Protein AF-A0A5E6N7M8-F1 (afdb_monomer_lite)

Radius of gyration: 19.74 Å; chains: 1; bounding box: 45×20×50 Å

Structure (mmCIF, N/CA/C/O backbone):
data_AF-A0A5E6N7M8-F1
#
_entry.id   AF-A0A5E6N7M8-F1
#
loop_
_atom_site.group_PDB
_atom_site.id
_atom_site.type_symbol
_atom_site.label_atom_id
_atom_site.label_alt_id
_atom_site.label_comp_id
_atom_site.label_asym_id
_atom_site.label_entity_id
_atom_site.label_seq_id
_atom_site.pdbx_PDB_ins_code
_atom_site.Cartn_x
_atom_site.Cartn_y
_atom_site.Cartn_z
_atom_site.occupancy
_atom_site.B_iso_or_equiv
_atom_site.auth_seq_id
_atom_site.auth_comp_id
_atom_site.auth_asym_id
_atom_site.auth_atom_id
_atom_site.pdbx_PDB_model_num
ATOM 1 N N . MET A 1 1 ? -12.907 6.461 8.858 1.00 84.62 1 MET A N 1
ATOM 2 C CA . MET A 1 1 ? -12.231 7.430 9.746 1.00 84.62 1 MET A CA 1
ATOM 3 C C . MET A 1 1 ? -10.825 6.917 9.989 1.00 84.62 1 MET A C 1
ATOM 5 O O . MET A 1 1 ? -10.698 5.739 10.303 1.00 84.62 1 MET A O 1
ATOM 9 N N . THR A 1 2 ? -9.805 7.745 9.784 1.00 91.31 2 THR A N 1
ATOM 10 C CA . THR A 1 2 ? -8.401 7.405 10.058 1.00 91.31 2 THR A CA 1
ATOM 11 C C . THR A 1 2 ? -7.924 8.117 11.317 1.00 91.31 2 THR A C 1
ATOM 13 O O . THR A 1 2 ? -8.423 9.192 11.649 1.00 91.31 2 THR A O 1
ATOM 16 N N . VAL A 1 3 ? -6.990 7.495 12.028 1.00 93.62 3 VAL A N 1
ATOM 17 C CA . VAL A 1 3 ? -6.327 8.061 13.203 1.00 93.62 3 VAL A CA 1
ATOM 18 C C . VAL A 1 3 ? -4.823 7.874 13.058 1.00 93.62 3 VAL A C 1
ATOM 20 O O . VAL A 1 3 ? -4.369 6.777 12.737 1.00 93.62 3 VAL A O 1
ATOM 23 N N . THR A 1 4 ? -4.067 8.941 13.291 1.00 94.38 4 THR A N 1
ATOM 24 C CA . THR A 1 4 ? -2.602 8.909 13.296 1.00 94.38 4 THR A CA 1
ATOM 25 C C . THR A 1 4 ? -2.117 8.671 14.723 1.00 94.38 4 THR A C 1
ATOM 27 O O . THR A 1 4 ? -2.586 9.319 15.660 1.00 94.38 4 THR A O 1
ATOM 30 N N . MET A 1 5 ? -1.201 7.724 14.893 1.00 92.81 5 MET A N 1
ATOM 31 C CA . MET A 1 5 ? -0.560 7.375 16.165 1.00 92.81 5 MET A CA 1
ATOM 32 C C . MET A 1 5 ? 0.958 7.351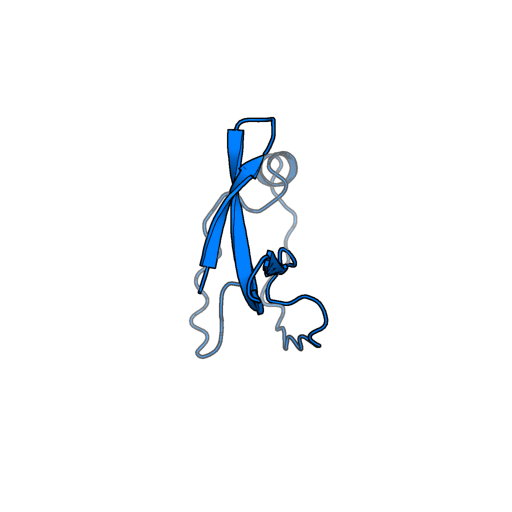 15.988 1.00 92.81 5 MET A C 1
ATOM 34 O O . MET A 1 5 ? 1.432 7.276 14.862 1.00 92.81 5 MET A O 1
ATOM 38 N N . GLU A 1 6 ? 1.717 7.383 17.077 1.00 96.25 6 GLU A N 1
ATOM 39 C CA . GLU A 1 6 ? 3.184 7.427 17.066 1.00 96.25 6 GLU A CA 1
ATOM 40 C C . GLU A 1 6 ? 3.758 6.192 17.780 1.00 96.25 6 GLU A C 1
ATOM 42 O O . GLU A 1 6 ? 3.206 5.759 18.795 1.00 96.25 6 GLU A O 1
ATOM 47 N N . ASN A 1 7 ? 4.824 5.590 17.240 1.00 92.50 7 ASN A N 1
ATOM 48 C CA . ASN A 1 7 ? 5.529 4.482 17.898 1.00 92.50 7 ASN A CA 1
ATOM 49 C C . ASN A 1 7 ? 6.576 4.985 18.917 1.00 92.50 7 ASN A C 1
ATOM 51 O O . ASN A 1 7 ? 6.786 6.183 19.073 1.00 92.50 7 ASN A O 1
ATOM 55 N N . GLU A 1 8 ? 7.271 4.071 19.604 1.00 95.69 8 GLU A N 1
ATOM 56 C CA . GLU A 1 8 ? 8.300 4.429 20.602 1.00 95.69 8 GLU A CA 1
ATOM 57 C C . GLU A 1 8 ? 9.472 5.253 20.031 1.00 95.69 8 GLU A C 1
ATOM 59 O O . GLU A 1 8 ? 10.161 5.938 20.785 1.00 95.69 8 GLU A O 1
ATOM 64 N N . ALA A 1 9 ? 9.703 5.199 18.715 1.00 95.75 9 ALA A N 1
ATOM 65 C CA . ALA A 1 9 ? 10.757 5.937 18.020 1.00 95.75 9 ALA A CA 1
ATOM 66 C C . ALA A 1 9 ? 10.306 7.318 17.511 1.00 95.75 9 ALA A C 1
ATOM 68 O O . ALA A 1 9 ? 11.113 8.052 16.942 1.00 95.75 9 ALA A O 1
ATOM 69 N N . GLY A 1 10 ? 9.042 7.685 17.714 1.00 94.62 10 GLY A N 1
ATOM 70 C CA . GLY A 1 10 ? 8.500 8.950 17.238 1.00 94.62 10 GLY A CA 1
ATOM 71 C C . GLY A 1 10 ? 7.925 8.907 15.821 1.00 94.62 10 GLY A C 1
ATOM 72 O O . GLY A 1 10 ? 7.638 9.947 15.231 1.00 94.62 10 GLY A O 1
ATOM 73 N N . GLU A 1 11 ? 7.780 7.718 15.237 1.00 95.06 11 GLU A N 1
ATOM 74 C CA . GLU A 1 11 ? 7.344 7.575 13.851 1.00 95.06 11 GLU A CA 1
ATOM 75 C C . GLU A 1 11 ? 5.812 7.515 13.772 1.00 95.06 11 GLU A C 1
ATOM 77 O O . GLU A 1 11 ? 5.196 6.653 14.417 1.00 95.06 11 GLU A O 1
ATOM 82 N N . PRO A 1 12 ? 5.173 8.390 12.973 1.00 94.69 12 PRO A N 1
ATOM 83 C CA . PRO A 1 12 ? 3.730 8.388 12.822 1.00 94.69 12 PRO A CA 1
ATOM 84 C C . PRO A 1 12 ? 3.263 7.230 11.933 1.00 94.69 12 PRO A C 1
ATOM 86 O O . PRO A 1 12 ? 3.877 6.900 10.917 1.00 94.69 12 PRO A O 1
ATOM 89 N N . LYS A 1 13 ? 2.119 6.644 12.280 1.00 91.12 13 LYS A N 1
ATOM 90 C CA . LYS A 1 13 ? 1.427 5.626 11.493 1.00 91.12 13 LYS A CA 1
ATOM 91 C C . LYS A 1 13 ? -0.081 5.837 11.535 1.00 91.12 13 LYS A C 1
ATOM 93 O O . LYS A 1 13 ? -0.662 6.061 12.596 1.00 91.12 13 LYS A O 1
ATOM 98 N N . ASP A 1 14 ? -0.705 5.706 10.370 1.00 92.38 14 ASP A N 1
ATOM 99 C CA . ASP A 1 14 ? -2.152 5.795 10.221 1.00 92.38 14 ASP A CA 1
ATOM 100 C C . ASP A 1 14 ? -2.828 4.437 10.418 1.00 92.38 14 ASP A C 1
ATOM 102 O O . ASP A 1 14 ? -2.357 3.400 9.943 1.00 92.38 14 ASP A O 1
ATOM 106 N N . PHE A 1 15 ? -3.980 4.469 11.083 1.00 93.50 15 PHE A N 1
ATOM 107 C CA . PHE A 1 15 ? -4.845 3.318 11.300 1.00 93.50 15 PHE A CA 1
ATOM 108 C C . PHE A 1 15 ? -6.283 3.637 10.891 1.00 93.50 15 PHE A C 1
ATOM 110 O O . PHE A 1 15 ? -6.777 4.752 11.086 1.00 93.50 15 PHE A O 1
ATOM 117 N N . ILE A 1 16 ? -6.986 2.646 10.345 1.00 93.12 16 ILE A N 1
ATOM 118 C CA . ILE A 1 16 ? -8.396 2.760 9.961 1.00 93.12 16 ILE A CA 1
ATOM 119 C C . ILE A 1 16 ? -9.258 2.285 11.127 1.00 93.12 16 ILE A C 1
ATOM 121 O O . ILE A 1 16 ? -9.145 1.145 11.560 1.00 93.12 16 ILE A O 1
ATOM 125 N N . VAL A 1 17 ? -10.165 3.124 11.625 1.00 93.75 17 VAL A N 1
ATOM 126 C CA . VAL A 1 17 ? -11.122 2.693 12.654 1.00 93.75 17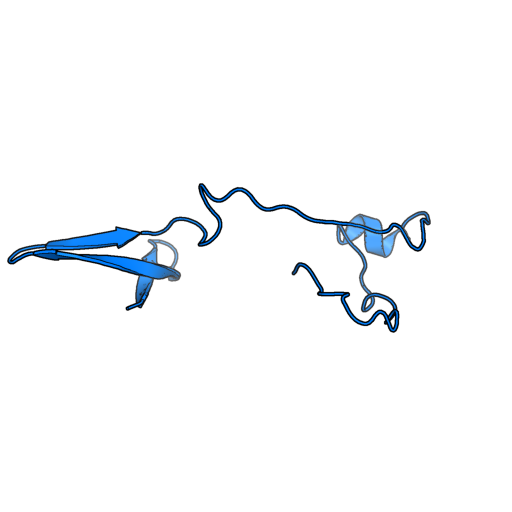 VAL A CA 1
ATOM 127 C C . VAL A 1 17 ? -12.158 1.763 12.026 1.00 93.75 17 VAL A C 1
ATOM 129 O O . VAL A 1 17 ? -12.883 2.172 11.117 1.00 93.75 17 VAL A O 1
ATOM 132 N N . THR A 1 18 ? -12.239 0.529 12.522 1.00 94.19 18 THR A N 1
ATOM 133 C CA . THR A 1 18 ? -13.167 -0.497 12.022 1.00 94.19 18 THR A CA 1
ATOM 134 C C . THR A 1 18 ? -14.376 -0.688 12.928 1.00 94.19 18 THR A C 1
ATOM 136 O O . THR A 1 18 ? -15.444 -1.057 12.441 1.00 94.19 18 THR A O 1
ATOM 139 N N . ARG A 1 19 ? -14.247 -0.404 14.231 1.00 95.19 19 ARG A N 1
ATOM 140 C CA . ARG A 1 19 ? -15.346 -0.503 15.200 1.00 95.19 19 ARG A CA 1
ATOM 141 C C . ARG A 1 19 ? -15.132 0.421 16.397 1.00 95.19 19 ARG A C 1
ATOM 143 O O . ARG A 1 19 ? -14.003 0.632 16.832 1.00 95.19 19 ARG A O 1
ATOM 150 N N . VAL A 1 20 ? -16.232 0.936 16.940 1.00 94.44 20 VAL A N 1
ATOM 151 C CA . VAL A 1 20 ? -16.268 1.719 18.180 1.00 94.44 20 VAL A CA 1
ATOM 152 C C . VAL A 1 20 ? -17.319 1.102 19.096 1.00 94.44 20 VAL A C 1
ATOM 154 O O . VAL A 1 20 ? -18.459 0.920 18.675 1.00 94.44 20 VAL A O 1
ATOM 157 N N . ASP A 1 21 ? -16.924 0.791 20.326 1.00 94.94 21 ASP A N 1
ATOM 158 C CA . ASP A 1 21 ? -17.788 0.331 21.414 1.00 94.94 21 ASP A CA 1
ATOM 159 C C . ASP A 1 21 ? -17.695 1.319 22.596 1.00 94.94 21 ASP A C 1
ATOM 161 O O . ASP A 1 21 ? -16.888 2.246 22.569 1.00 94.94 21 ASP A O 1
ATOM 165 N N . GLU A 1 22 ? -18.482 1.116 23.661 1.00 95.81 22 GLU A N 1
ATOM 166 C CA . GLU A 1 22 ? -18.559 2.041 24.812 1.00 95.81 22 GLU A CA 1
ATOM 167 C C . GLU A 1 22 ? -17.200 2.331 25.477 1.00 95.81 22 GLU A C 1
ATOM 169 O O . GLU A 1 22 ? -16.965 3.448 25.933 1.00 95.81 22 GLU A O 1
ATOM 174 N N . ASN A 1 23 ? -16.296 1.345 25.499 1.00 96.81 23 ASN A N 1
ATOM 175 C CA . ASN A 1 23 ? -15.023 1.416 26.228 1.00 96.81 23 ASN A CA 1
ATOM 176 C C . ASN A 1 23 ? -13.784 1.275 25.332 1.00 96.81 23 ASN A C 1
ATOM 178 O O . ASN A 1 23 ? -12.66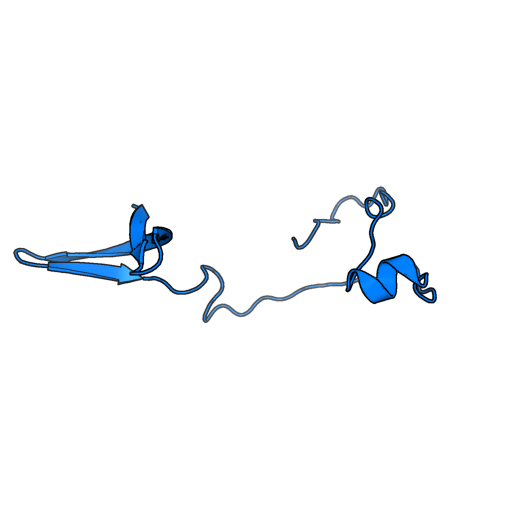1 1.313 25.836 1.00 96.81 23 ASN A O 1
ATOM 182 N N . SER A 1 24 ? -13.953 1.044 24.028 1.00 95.38 24 SER A N 1
ATOM 183 C CA . SER A 1 24 ? -12.827 0.710 23.154 1.00 95.38 24 SER A CA 1
ATOM 184 C C . SER A 1 24 ? -13.058 1.070 21.694 1.00 95.38 24 SER A C 1
ATOM 186 O O . SER A 1 24 ? -14.180 1.049 21.193 1.00 95.38 24 SER A O 1
ATOM 188 N N . VAL A 1 25 ? -11.952 1.305 20.990 1.00 94.25 25 VAL A N 1
ATOM 189 C CA . VAL A 1 25 ? -11.910 1.480 19.538 1.00 94.25 25 VAL A CA 1
ATOM 190 C C . VAL A 1 25 ? -11.052 0.368 18.945 1.00 94.25 25 VAL A C 1
ATOM 192 O O . VAL A 1 25 ? -9.915 0.169 19.367 1.00 94.25 25 VAL A O 1
ATOM 195 N N . THR A 1 26 ? -11.587 -0.359 17.966 1.00 94.75 26 THR A N 1
ATOM 196 C CA . THR A 1 26 ? -10.816 -1.308 17.158 1.00 94.75 26 THR A CA 1
ATOM 197 C C . THR A 1 26 ? -10.309 -0.601 15.913 1.00 94.75 26 THR A C 1
ATOM 199 O O . THR A 1 26 ? -11.074 0.054 15.196 1.00 94.75 26 THR A O 1
ATOM 202 N N . VAL A 1 27 ? -9.014 -0.749 15.654 1.00 94.50 27 VAL A N 1
ATOM 203 C CA . VAL A 1 27 ? -8.344 -0.151 14.503 1.00 94.50 27 VAL A CA 1
ATOM 204 C C . VAL A 1 27 ? -7.661 -1.221 13.658 1.00 94.50 27 VAL A C 1
ATOM 206 O O . VAL A 1 27 ? -7.217 -2.243 14.176 1.00 94.50 27 VAL A O 1
ATOM 209 N N . ASP A 1 28 ? -7.581 -0.979 12.357 1.00 92.81 28 ASP A N 1
ATOM 210 C CA . ASP A 1 28 ? -6.864 -1.789 11.381 1.00 92.81 28 ASP A CA 1
ATOM 211 C C . ASP A 1 28 ? -5.606 -1.041 10.923 1.00 92.81 28 ASP A C 1
ATOM 213 O O . ASP A 1 28 ? -5.683 0.080 10.417 1.00 92.81 28 ASP A O 1
ATOM 217 N N . GLY A 1 29 ? -4.448 -1.658 11.157 1.00 91.12 29 GLY A N 1
ATOM 218 C CA . GLY A 1 29 ? -3.127 -1.147 10.780 1.00 91.12 29 GLY A CA 1
ATOM 219 C C . GLY A 1 29 ? -2.469 -1.935 9.648 1.00 91.12 29 GLY A C 1
ATOM 220 O O . GLY A 1 29 ? -1.257 -1.791 9.439 1.00 91.12 29 GLY A O 1
ATOM 221 N N . ASN A 1 30 ? -3.225 -2.809 8.977 1.00 91.12 30 ASN A N 1
ATOM 222 C CA . ASN A 1 30 ? -2.762 -3.524 7.798 1.00 91.12 30 ASN A CA 1
ATOM 223 C C . ASN A 1 30 ? -2.658 -2.573 6.601 1.00 91.12 30 ASN A C 1
ATOM 225 O O . ASN A 1 30 ? -3.307 -1.528 6.540 1.00 91.12 30 ASN A O 1
ATOM 229 N N . ASN A 1 31 ? -1.847 -2.952 5.612 1.00 83.50 31 ASN A N 1
ATOM 230 C CA . ASN A 1 31 ? -1.862 -2.264 4.326 1.00 83.50 31 ASN A CA 1
ATOM 231 C C . ASN A 1 31 ? -3.293 -2.348 3.738 1.00 83.50 31 ASN A C 1
ATOM 233 O O . ASN A 1 31 ? -3.882 -3.429 3.784 1.00 83.50 31 ASN A O 1
ATOM 237 N N . PRO A 1 32 ? -3.857 -1.272 3.154 1.00 82.44 32 PRO A N 1
ATOM 238 C CA . PRO A 1 32 ? -5.210 -1.279 2.582 1.00 82.44 32 PRO A CA 1
ATOM 239 C C . PRO A 1 32 ? -5.488 -2.386 1.551 1.00 82.44 32 PRO A C 1
ATOM 241 O O . PRO A 1 32 ? -6.649 -2.718 1.294 1.00 82.44 32 PRO A O 1
ATOM 244 N N . MET A 1 33 ? -4.435 -2.946 0.953 1.00 82.75 33 MET A N 1
ATOM 245 C CA . MET A 1 33 ? -4.509 -4.034 -0.021 1.00 82.75 33 MET A CA 1
ATOM 246 C C . MET A 1 33 ? -4.356 -5.432 0.599 1.00 82.75 33 MET A C 1
ATOM 248 O O . MET A 1 33 ? -4.504 -6.424 -0.112 1.00 82.75 33 MET A O 1
ATOM 252 N N . CYS A 1 34 ? -4.095 -5.552 1.906 1.00 85.44 34 CYS A N 1
ATOM 253 C CA . CYS A 1 34 ? -4.007 -6.845 2.586 1.00 85.44 34 CYS A CA 1
ATOM 254 C C . CYS A 1 34 ? -5.305 -7.653 2.426 1.00 85.44 34 CYS A C 1
ATOM 256 O O 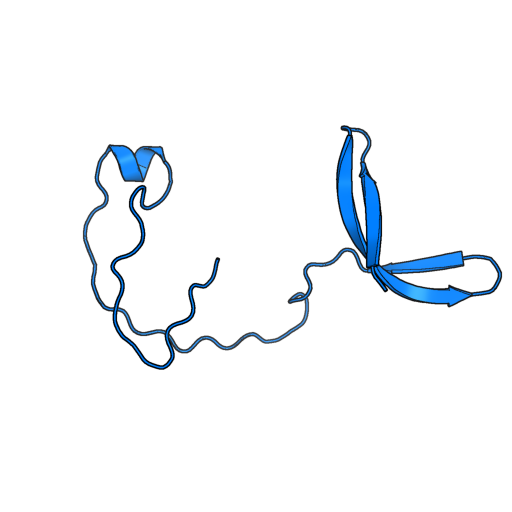. CYS A 1 34 ? -6.410 -7.130 2.565 1.00 85.44 34 CYS A O 1
ATOM 258 N N . GLY A 1 35 ? -5.164 -8.950 2.136 1.00 84.00 35 GLY A N 1
ATOM 259 C CA . GLY A 1 35 ? -6.290 -9.876 1.974 1.00 84.00 35 GLY A CA 1
ATOM 260 C C . GLY A 1 35 ? -7.115 -9.683 0.696 1.00 84.00 35 GLY A C 1
ATOM 261 O O . GLY A 1 35 ? -8.081 -10.415 0.495 1.00 84.00 35 GLY A O 1
ATOM 262 N N . ARG A 1 36 ? -6.752 -8.729 -0.171 1.00 86.94 36 ARG A N 1
ATOM 263 C CA . ARG A 1 36 ? -7.388 -8.535 -1.478 1.00 86.94 36 ARG A CA 1
ATOM 264 C C . ARG A 1 36 ? -6.591 -9.263 -2.551 1.00 86.94 36 ARG A C 1
ATOM 266 O O . ARG A 1 36 ? -5.366 -9.186 -2.576 1.00 86.94 36 ARG A O 1
ATOM 273 N N . GLU A 1 37 ? -7.289 -9.930 -3.461 1.00 86.75 37 GLU A N 1
ATOM 274 C CA . GLU A 1 37 ? -6.676 -10.392 -4.701 1.00 86.75 37 GLU A CA 1
ATOM 275 C C . GLU A 1 37 ? -6.465 -9.178 -5.612 1.00 86.75 37 GLU A C 1
ATOM 277 O O . GLU A 1 37 ? -7.411 -8.452 -5.926 1.00 86.75 37 GLU A O 1
ATOM 282 N N . VAL A 1 38 ? -5.212 -8.919 -5.986 1.00 83.62 38 VAL A N 1
ATOM 283 C CA . VAL A 1 38 ? -4.848 -7.803 -6.862 1.00 83.62 38 VAL A CA 1
ATOM 284 C C . VAL A 1 38 ? -4.342 -8.374 -8.174 1.00 83.62 38 VAL A C 1
ATOM 286 O O . VAL A 1 38 ? -3.326 -9.065 -8.206 1.00 83.62 38 VAL A O 1
ATOM 289 N N . ILE A 1 39 ? -5.063 -8.092 -9.258 1.00 85.19 39 ILE A N 1
ATOM 290 C CA . ILE A 1 39 ? -4.731 -8.570 -10.599 1.00 85.19 39 ILE A CA 1
ATOM 291 C C . ILE A 1 39 ? -4.099 -7.417 -11.372 1.00 85.19 39 ILE A C 1
ATOM 293 O O . ILE A 1 39 ? -4.749 -6.403 -11.625 1.00 85.19 39 ILE A O 1
ATOM 297 N N . PHE A 1 40 ? -2.841 -7.591 -11.774 1.00 82.94 40 PHE A N 1
ATOM 298 C CA . PHE A 1 40 ? -2.139 -6.661 -12.654 1.00 82.94 40 PHE A CA 1
ATOM 299 C C . PHE A 1 40 ? -2.007 -7.267 -14.050 1.00 82.94 40 PHE A C 1
ATOM 301 O O . PHE A 1 40 ? -1.546 -8.397 -14.204 1.00 82.94 40 PHE A O 1
ATOM 308 N N . ILE A 1 41 ? -2.378 -6.499 -15.073 1.00 83.25 41 ILE A N 1
ATOM 309 C CA . ILE A 1 41 ? -2.101 -6.830 -16.472 1.00 83.25 41 ILE A CA 1
ATOM 310 C C . ILE A 1 41 ? -0.931 -5.950 -16.897 1.00 83.25 41 ILE A C 1
ATOM 312 O O . ILE A 1 41 ? -1.078 -4.735 -17.007 1.00 83.25 41 ILE A O 1
ATOM 316 N N . LEU A 1 42 ? 0.238 -6.562 -17.080 1.00 82.50 42 LEU A N 1
ATOM 317 C CA . LEU A 1 42 ? 1.484 -5.854 -17.364 1.00 82.50 42 LEU A CA 1
ATOM 318 C C . LEU A 1 42 ? 1.927 -6.081 -18.809 1.00 82.50 42 LEU A C 1
ATOM 320 O O . LEU A 1 42 ? 1.798 -7.181 -19.347 1.00 82.50 42 LEU A O 1
ATOM 324 N N . GLN A 1 43 ? 2.512 -5.044 -19.405 1.00 81.50 43 GLN A N 1
ATOM 325 C CA . GLN A 1 43 ? 3.208 -5.115 -20.684 1.00 81.50 43 GLN A CA 1
ATOM 326 C C . GLN A 1 43 ? 4.659 -4.676 -20.479 1.00 81.50 43 GLN A C 1
ATOM 328 O O . GLN A 1 43 ? 4.915 -3.566 -20.018 1.00 81.50 43 GLN A O 1
ATOM 333 N N . VAL A 1 44 ? 5.615 -5.541 -20.826 1.00 85.06 44 VAL A N 1
ATOM 334 C CA . VAL A 1 44 ? 7.041 -5.187 -20.806 1.00 85.06 44 VAL A CA 1
ATOM 335 C C . VAL A 1 44 ? 7.354 -4.373 -22.058 1.00 85.06 44 VAL A C 1
ATOM 337 O O . VAL A 1 44 ? 7.131 -4.849 -23.170 1.00 85.06 44 VAL A O 1
ATOM 340 N N . ILE A 1 45 ? 7.857 -3.150 -21.877 1.00 83.50 45 ILE A N 1
ATOM 341 C CA . ILE A 1 45 ? 8.134 -2.221 -22.984 1.00 83.50 45 ILE A CA 1
ATOM 342 C C . ILE A 1 45 ? 9.609 -2.252 -23.381 1.00 83.50 45 ILE A C 1
ATOM 344 O O . ILE A 1 45 ? 9.930 -2.361 -24.562 1.00 83.50 45 ILE A O 1
ATOM 348 N N . THR A 1 46 ? 10.510 -2.196 -22.401 1.00 82.94 46 THR A N 1
ATOM 349 C CA . THR A 1 46 ? 11.960 -2.243 -22.612 1.00 82.94 46 THR A CA 1
ATOM 350 C C . THR A 1 46 ? 12.643 -3.023 -21.495 1.00 82.94 46 THR A C 1
ATOM 352 O O . THR A 1 46 ? 12.125 -3.133 -20.384 1.00 82.94 46 THR A O 1
ATOM 355 N N . VAL A 1 47 ? 13.817 -3.574 -21.804 1.00 88.88 47 VAL A N 1
ATOM 356 C CA . VAL A 1 47 ? 14.720 -4.212 -20.841 1.00 88.88 47 VAL A CA 1
ATOM 357 C C . VAL A 1 47 ? 16.136 -3.757 -21.172 1.00 88.88 47 VAL A C 1
ATOM 359 O O . VAL A 1 47 ? 16.528 -3.761 -22.340 1.00 88.88 47 VAL A O 1
ATOM 362 N N . ARG A 1 48 ? 16.890 -3.346 -20.154 1.00 90.44 48 ARG A N 1
ATOM 363 C CA . ARG A 1 48 ? 18.309 -2.993 -20.250 1.00 90.44 48 ARG A CA 1
ATOM 364 C C . ARG A 1 48 ? 19.019 -3.333 -18.945 1.00 90.44 48 ARG A C 1
ATOM 366 O O . ARG A 1 48 ? 18.362 -3.470 -17.916 1.00 90.44 48 ARG A O 1
ATOM 373 N N . GLU A 1 49 ? 20.342 -3.395 -18.996 1.00 92.31 49 GLU A N 1
ATOM 374 C CA . GLU A 1 49 ? 21.163 -3.448 -17.786 1.00 92.31 49 GLU A CA 1
ATOM 375 C C . GLU A 1 49 ? 21.100 -2.109 -17.023 1.00 92.31 49 GLU A C 1
ATOM 377 O O . GLU A 1 49 ? 20.988 -1.046 -17.659 1.00 92.31 49 GLU A O 1
ATOM 382 N N . PRO A 1 50 ? 21.142 -2.137 -15.678 1.00 90.62 50 PRO A N 1
ATOM 383 C CA . PRO A 1 50 ? 21.249 -0.931 -14.866 1.00 90.62 50 PRO A CA 1
ATOM 384 C C . PRO A 1 50 ? 22.633 -0.290 -15.028 1.00 90.62 50 PRO A C 1
ATOM 386 O O . PRO A 1 50 ? 23.616 -0.970 -15.327 1.00 90.62 50 PRO A O 1
ATOM 389 N N . THR A 1 51 ? 22.727 1.021 -14.813 1.00 91.75 51 THR A N 1
ATOM 390 C CA . THR A 1 51 ? 24.031 1.673 -14.620 1.00 91.75 51 THR A CA 1
ATOM 391 C C . THR A 1 51 ? 24.583 1.355 -13.223 1.00 91.75 51 THR A C 1
ATOM 393 O O . THR A 1 51 ? 23.834 0.959 -12.327 1.00 91.75 51 THR A O 1
ATOM 396 N N . ASP A 1 52 ? 25.887 1.554 -13.002 1.00 94.31 52 ASP A N 1
ATOM 397 C CA . ASP A 1 52 ? 26.513 1.338 -11.683 1.00 94.31 52 ASP A CA 1
ATOM 398 C C . ASP A 1 52 ? 25.854 2.184 -10.575 1.00 94.31 52 ASP A C 1
ATOM 400 O O . ASP A 1 52 ? 25.724 1.753 -9.425 1.00 94.31 52 ASP A O 1
ATOM 404 N N . GLU A 1 53 ? 25.410 3.390 -10.932 1.00 92.56 53 GLU A N 1
ATOM 405 C CA . GLU A 1 53 ? 24.717 4.303 -10.027 1.00 92.56 53 GLU A CA 1
ATOM 406 C C . GLU A 1 53 ? 23.337 3.750 -9.637 1.00 92.56 53 GLU A C 1
ATOM 408 O O . GLU A 1 53 ? 23.032 3.637 -8.450 1.00 92.56 53 GLU A O 1
ATOM 413 N N . GLU A 1 54 ? 22.536 3.313 -10.617 1.00 91.25 54 GLU A N 1
ATOM 414 C CA . GLU A 1 54 ? 21.205 2.723 -10.393 1.00 91.25 54 GLU A CA 1
ATOM 415 C C . GLU A 1 54 ? 21.272 1.432 -9.571 1.00 91.25 54 GLU A C 1
ATOM 417 O O . GLU A 1 54 ? 20.459 1.211 -8.671 1.00 91.25 54 GLU A O 1
ATOM 422 N N . ALA A 1 55 ? 22.268 0.584 -9.839 1.00 91.81 55 ALA A N 1
ATOM 423 C CA . ALA A 1 55 ? 22.491 -0.637 -9.071 1.00 91.81 55 ALA A CA 1
ATOM 424 C C . ALA A 1 55 ? 22.815 -0.327 -7.599 1.00 91.81 55 ALA A C 1
ATOM 426 O O . ALA A 1 55 ? 22.311 -1.002 -6.701 1.00 91.81 55 ALA A O 1
ATOM 427 N N . THR A 1 56 ? 23.609 0.719 -7.349 1.00 94.12 56 THR A N 1
ATOM 428 C CA . THR A 1 56 ? 23.941 1.181 -5.993 1.00 94.12 56 THR A CA 1
ATOM 429 C C . THR A 1 56 ? 22.722 1.776 -5.279 1.00 94.12 56 THR A C 1
ATOM 431 O O . THR A 1 56 ? 22.550 1.561 -4.080 1.00 94.12 56 THR A O 1
ATOM 434 N N . ALA A 1 57 ? 21.858 2.493 -6.003 1.00 92.31 57 ALA A N 1
ATOM 435 C CA . ALA A 1 57 ? 20.626 3.075 -5.469 1.00 92.31 57 ALA A CA 1
ATOM 436 C C . ALA A 1 57 ? 19.504 2.044 -5.229 1.00 92.31 57 ALA A C 1
ATOM 438 O O . ALA A 1 57 ? 18.550 2.330 -4.505 1.00 92.31 57 ALA A O 1
ATOM 439 N N . GLY A 1 58 ? 19.605 0.849 -5.823 1.00 90.44 58 GLY A N 1
ATOM 440 C CA . GLY A 1 58 ? 18.580 -0.193 -5.738 1.00 90.44 58 GLY A CA 1
ATOM 441 C C . GLY A 1 58 ? 17.383 0.037 -6.667 1.00 90.44 58 GLY A C 1
ATOM 442 O O . GLY A 1 58 ? 16.326 -0.558 -6.458 1.00 90.44 58 GLY A O 1
ATOM 443 N N . GLY A 1 59 ? 17.531 0.888 -7.685 1.00 87.25 59 GLY A N 1
ATOM 444 C CA . GLY A 1 59 ? 16.474 1.215 -8.636 1.00 87.25 59 GLY A CA 1
ATOM 445 C C . GLY A 1 59 ? 16.866 2.320 -9.625 1.00 87.25 59 GLY A C 1
ATOM 446 O O . GLY A 1 59 ? 17.955 2.885 -9.522 1.00 87.25 59 GLY A O 1
ATOM 447 N N . PRO A 1 60 ? 15.987 2.632 -10.595 1.00 85.56 60 PRO A N 1
ATOM 448 C CA . PRO A 1 60 ? 16.188 3.743 -11.521 1.00 85.56 60 PRO A CA 1
ATOM 449 C C . PRO A 1 60 ? 16.308 5.073 -10.767 1.00 85.56 60 PRO A C 1
ATOM 451 O O . PRO A 1 60 ? 15.526 5.335 -9.854 1.00 85.56 60 PRO A O 1
ATOM 454 N N . ILE A 1 61 ? 17.270 5.909 -11.158 1.00 82.56 61 ILE A N 1
ATOM 455 C CA . ILE A 1 61 ? 17.511 7.222 -10.529 1.00 82.56 61 ILE A CA 1
ATOM 456 C C . ILE A 1 61 ? 16.766 8.340 -11.273 1.00 82.56 61 ILE A C 1
ATOM 458 O O . ILE A 1 61 ? 16.346 9.320 -10.660 1.00 82.56 61 ILE A O 1
ATOM 462 N N . GLU A 1 62 ? 16.566 8.186 -12.585 1.00 72.50 62 GLU A N 1
ATOM 463 C CA . GLU A 1 62 ? 15.773 9.112 -13.398 1.00 72.50 62 GLU A CA 1
ATOM 464 C C . GLU A 1 62 ? 14.281 8.756 -13.392 1.00 72.50 62 GLU A C 1
ATOM 466 O O . GLU A 1 62 ? 13.889 7.602 -13.187 1.00 72.50 62 GLU A O 1
ATOM 471 N N . ASP A 1 63 ? 13.437 9.754 -13.672 1.00 64.69 63 ASP A N 1
ATOM 472 C CA . ASP A 1 63 ? 12.011 9.528 -13.875 1.00 64.69 63 ASP A CA 1
ATOM 473 C C . ASP A 1 63 ? 11.796 8.570 -15.051 1.00 64.69 63 ASP A C 1
ATOM 475 O O . ASP A 1 63 ? 12.300 8.762 -16.160 1.00 64.69 63 ASP A O 1
ATOM 479 N N . THR A 1 64 ? 11.024 7.521 -14.776 1.00 62.09 64 THR A N 1
ATOM 480 C CA . THR A 1 64 ? 10.555 6.528 -15.748 1.00 62.09 64 THR A CA 1
ATOM 481 C C . THR A 1 64 ? 10.188 7.198 -17.080 1.00 62.09 64 THR A C 1
ATOM 483 O O . THR A 1 64 ? 9.405 8.154 -17.057 1.00 62.09 64 THR A O 1
ATOM 486 N N . PRO A 1 65 ? 10.677 6.715 -18.239 1.00 62.88 65 PRO A N 1
ATOM 487 C CA . PRO A 1 65 ? 10.264 7.262 -19.525 1.00 62.88 65 PRO A CA 1
ATOM 488 C C . PRO A 1 65 ? 8.735 7.301 -19.612 1.00 62.88 65 PRO A C 1
ATOM 490 O O . PRO A 1 65 ? 8.062 6.298 -19.364 1.00 62.88 65 PRO A O 1
ATOM 493 N N . VAL A 1 66 ? 8.183 8.477 -19.928 1.00 64.88 66 VAL A N 1
ATOM 494 C CA . VAL A 1 66 ? 6.737 8.650 -20.087 1.00 64.88 66 VAL A CA 1
ATOM 495 C C . VAL A 1 66 ? 6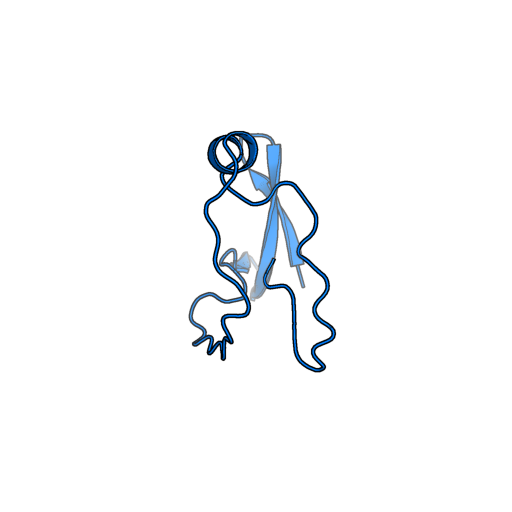.322 7.920 -21.357 1.00 64.88 66 VAL A C 1
ATOM 497 O O . VAL A 1 66 ? 6.537 8.396 -22.471 1.00 64.88 66 VAL A O 1
ATOM 500 N N . PHE A 1 67 ? 5.733 6.744 -21.187 1.00 64.81 67 PHE A N 1
ATOM 501 C CA . PHE A 1 67 ? 5.050 6.052 -22.265 1.00 64.81 67 PHE A CA 1
ATOM 502 C C . PHE A 1 67 ? 3.613 6.567 -22.313 1.00 64.81 67 PHE A C 1
ATOM 504 O O . PHE A 1 67 ? 2.868 6.397 -21.349 1.00 64.81 67 PHE A O 1
ATOM 511 N N . ASP A 1 68 ? 3.228 7.206 -23.420 1.00 67.44 68 ASP A N 1
ATOM 512 C CA . ASP A 1 68 ? 1.847 7.637 -23.658 1.00 67.44 68 ASP A CA 1
ATOM 513 C C . ASP A 1 68 ? 0.960 6.405 -23.889 1.00 67.44 68 ASP A C 1
ATOM 515 O O . ASP A 1 68 ? 0.746 5.943 -25.010 1.00 67.44 68 ASP A O 1
ATOM 519 N N . MET A 1 69 ? 0.539 5.791 -22.785 1.00 67.12 69 MET A N 1
ATOM 520 C CA . MET A 1 69 ? -0.331 4.628 -22.767 1.00 67.12 69 MET A CA 1
ATOM 521 C C . MET A 1 69 ? -1.615 4.979 -22.013 1.00 67.12 69 MET A C 1
ATOM 523 O O . MET A 1 69 ? -1.547 5.320 -20.831 1.00 67.12 69 MET A O 1
ATOM 527 N N . PRO A 1 70 ? -2.799 4.832 -22.639 1.00 66.12 70 PRO A N 1
ATOM 528 C CA . PRO A 1 70 ? -4.063 5.338 -22.098 1.00 66.12 70 PRO A CA 1
ATOM 529 C C . PRO A 1 70 ? -4.475 4.716 -20.753 1.00 66.12 70 PRO A C 1
ATOM 531 O O . PRO A 1 70 ? -5.311 5.283 -20.058 1.00 66.12 70 PRO A O 1
ATOM 534 N N . ASN A 1 71 ? -3.881 3.578 -20.374 1.00 64.81 71 ASN A N 1
ATOM 535 C CA . ASN A 1 71 ? -4.177 2.852 -19.136 1.00 64.81 71 ASN A CA 1
ATOM 536 C C . ASN A 1 71 ? -2.938 2.611 -18.252 1.00 64.81 71 ASN A C 1
ATOM 538 O O . ASN A 1 71 ? -3.002 1.794 -17.333 1.00 64.81 71 ASN A O 1
ATOM 542 N N . ALA A 1 72 ? -1.798 3.255 -18.525 1.00 62.69 72 ALA A N 1
ATOM 543 C CA . ALA A 1 72 ? -0.622 3.089 -17.677 1.00 62.69 72 ALA A CA 1
ATOM 544 C C . ALA A 1 72 ? -0.791 3.883 -16.373 1.00 62.69 72 ALA A C 1
ATOM 546 O O . ALA A 1 72 ? -0.899 5.106 -16.382 1.00 62.69 72 ALA A O 1
ATOM 547 N N . GLN A 1 73 ? -0.788 3.181 -15.239 1.00 62.12 73 GLN A N 1
ATOM 548 C CA . GLN A 1 73 ? -0.670 3.783 -13.913 1.00 62.12 73 GLN A CA 1
ATOM 549 C C . GLN A 1 73 ? 0.668 3.389 -13.295 1.00 62.12 73 GLN A C 1
ATOM 551 O O . GLN A 1 73 ? 1.033 2.213 -13.289 1.00 62.12 73 GLN A O 1
ATOM 556 N N . LYS A 1 74 ? 1.388 4.376 -12.753 1.00 59.88 74 LYS A N 1
ATOM 557 C CA . LYS A 1 74 ? 2.597 4.136 -11.964 1.00 59.88 74 LYS A CA 1
ATOM 558 C C . LYS A 1 74 ? 2.203 3.383 -10.693 1.00 59.88 74 LYS A C 1
ATOM 560 O O . LYS A 1 74 ? 1.384 3.866 -9.910 1.00 59.88 74 LYS A O 1
ATOM 565 N N . ILE A 1 75 ? 2.774 2.200 -10.497 1.00 54.34 75 ILE A N 1
ATOM 566 C CA . ILE A 1 75 ? 2.593 1.426 -9.270 1.00 54.34 75 ILE A CA 1
ATOM 567 C C . ILE A 1 75 ? 3.734 1.819 -8.331 1.00 54.34 75 ILE A C 1
ATOM 569 O O . ILE A 1 75 ? 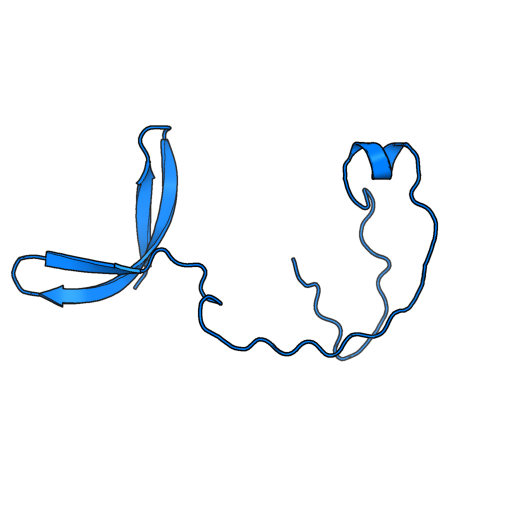4.759 1.156 -8.330 1.00 54.34 75 ILE A O 1
ATOM 573 N N . HIS A 1 76 ? 3.511 2.914 -7.595 1.00 50.78 76 HIS A N 1
ATOM 574 C CA . HIS A 1 76 ? 4.395 3.520 -6.580 1.00 50.78 76 HIS A CA 1
ATOM 575 C C . HIS A 1 76 ? 5.772 3.956 -7.111 1.00 50.78 76 HIS A C 1
ATOM 577 O O . HIS A 1 76 ? 6.637 3.108 -7.393 1.00 50.78 76 HIS A O 1
#

Sequence (76 aa):
MTVTMENEAGEPKDFIVTRVDENSVTVDGNNPMCGREVIFILQVITVREPTDEEATAGGPIEDTPVFDMPNAQKIH

Secondary structure (DSSP, 8-state):
-EEEEE-TTS-EEEEEEEEE-SS-EEEE-S-TTTT-------------PPPHHHHHHTS-SS-------TT-----

Foldseek 3Di:
DKDWDADPVRDIAIWDFPDDDPPDTDTHRDDPCPPPDDDDDDDDDDDDDDDPVQVVVVHDPDDDPDDPDPPDDDPD

pLDDT: mean 84.95, std 11.81, range [50.78, 96.81]